Protein AF-A0A843EX96-F1 (afdb_monomer)

pLDDT: mean 93.53, std 7.9, range [51.28, 98.62]

Structure (mmCIF, N/CA/C/O backbone):
data_AF-A0A843EX96-F1
#
_entry.id   AF-A0A843EX96-F1
#
loop_
_atom_site.group_PDB
_atom_site.id
_atom_site.type_symbol
_atom_site.label_atom_id
_atom_site.label_alt_id
_atom_site.label_comp_id
_atom_site.label_asym_id
_atom_site.label_entity_id
_atom_site.label_seq_id
_atom_site.pdbx_PDB_ins_code
_atom_site.Cartn_x
_atom_site.Cartn_y
_atom_site.Cartn_z
_atom_site.occupancy
_atom_site.B_iso_or_equiv
_atom_site.auth_seq_id
_atom_site.auth_comp_id
_atom_site.auth_asym_id
_atom_site.auth_atom_id
_atom_site.pdbx_PDB_model_num
ATOM 1 N N . MET A 1 1 ? -10.597 -11.365 -8.350 1.00 56.50 1 MET A N 1
ATOM 2 C CA . MET A 1 1 ? -10.941 -10.127 -7.599 1.00 56.50 1 MET A CA 1
ATOM 3 C C . MET A 1 1 ? -11.358 -10.335 -6.138 1.00 56.50 1 MET A C 1
ATOM 5 O O . MET A 1 1 ? -11.190 -9.397 -5.371 1.00 56.50 1 MET A O 1
ATOM 9 N N . LYS A 1 2 ? -11.874 -11.504 -5.708 1.00 62.19 2 LYS A N 1
ATOM 10 C CA . LYS A 1 2 ? -12.362 -11.685 -4.319 1.00 62.19 2 LYS A CA 1
ATOM 11 C C . LYS A 1 2 ? -11.292 -11.427 -3.235 1.00 62.19 2 LYS A C 1
ATOM 13 O O . LYS A 1 2 ? -11.623 -10.846 -2.209 1.00 62.19 2 LYS A O 1
ATOM 18 N N . GLY A 1 3 ? -10.025 -11.783 -3.480 1.00 78.94 3 GLY A N 1
ATOM 19 C CA . GLY A 1 3 ? -8.933 -11.608 -2.506 1.00 78.94 3 GLY A CA 1
ATOM 20 C C . GLY A 1 3 ? -8.585 -10.146 -2.19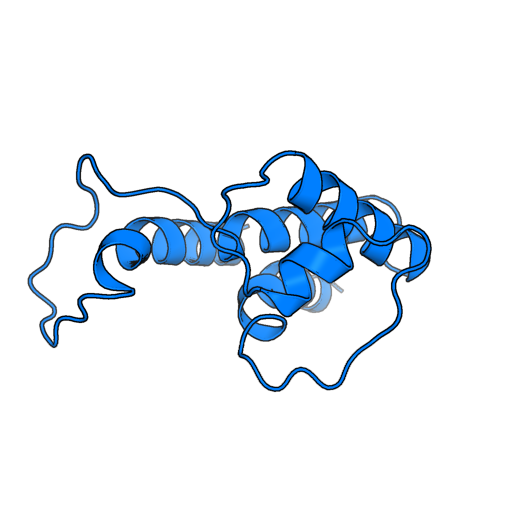0 1.00 78.94 3 GLY A C 1
ATOM 21 O O . GLY A 1 3 ? -8.462 -9.785 -1.024 1.00 78.94 3 GLY A O 1
ATOM 22 N N . ILE A 1 4 ? -8.510 -9.283 -3.209 1.00 90.44 4 ILE A N 1
ATOM 23 C CA . ILE A 1 4 ? -8.172 -7.858 -3.030 1.00 90.44 4 ILE A CA 1
ATOM 24 C C . ILE A 1 4 ? -9.284 -7.122 -2.268 1.00 90.44 4 ILE A C 1
ATOM 26 O O . ILE A 1 4 ? -8.998 -6.327 -1.381 1.00 90.44 4 ILE A O 1
ATOM 30 N N . ILE A 1 5 ? -10.556 -7.422 -2.560 1.00 93.00 5 ILE A N 1
ATOM 31 C CA . ILE A 1 5 ? -11.694 -6.811 -1.850 1.00 93.00 5 ILE A CA 1
ATOM 32 C C . ILE A 1 5 ? -11.662 -7.174 -0.360 1.00 93.00 5 ILE A C 1
ATOM 34 O O . ILE A 1 5 ? -11.927 -6.317 0.477 1.00 93.00 5 ILE A O 1
ATOM 38 N N . GLY A 1 6 ? -11.298 -8.416 -0.023 1.00 93.75 6 GLY A N 1
ATOM 39 C CA . GLY A 1 6 ? -11.125 -8.840 1.367 1.00 93.75 6 GLY A CA 1
ATOM 40 C C . GLY A 1 6 ? -10.022 -8.068 2.093 1.00 93.75 6 GLY A C 1
ATOM 41 O O . GLY A 1 6 ? -10.238 -7.634 3.221 1.00 93.75 6 GLY A O 1
ATOM 42 N N . ALA A 1 7 ? -8.880 -7.835 1.437 1.00 94.88 7 ALA A N 1
ATOM 43 C CA . ALA A 1 7 ? -7.792 -7.029 1.996 1.00 94.88 7 ALA A CA 1
ATOM 44 C C . ALA A 1 7 ? -8.224 -5.572 2.248 1.00 94.88 7 ALA A C 1
ATOM 46 O O . ALA A 1 7 ? -8.009 -5.052 3.338 1.00 94.88 7 ALA A O 1
ATOM 47 N N . ILE A 1 8 ? -8.914 -4.949 1.283 1.00 96.75 8 ILE A N 1
ATOM 48 C CA . ILE A 1 8 ? -9.431 -3.575 1.413 1.00 96.75 8 ILE A CA 1
ATOM 49 C C . ILE A 1 8 ? -10.472 -3.481 2.535 1.00 96.75 8 ILE A C 1
ATOM 51 O O . ILE A 1 8 ? -10.451 -2.547 3.334 1.00 96.75 8 ILE A O 1
ATOM 55 N N . ALA A 1 9 ? -11.387 -4.449 2.619 1.00 96.44 9 ALA A N 1
ATOM 56 C CA . ALA A 1 9 ? -12.359 -4.493 3.703 1.00 96.44 9 ALA A CA 1
ATOM 57 C C . ALA A 1 9 ? -11.657 -4.638 5.062 1.00 96.44 9 ALA A C 1
ATOM 59 O O . ALA A 1 9 ? -11.986 -3.905 5.989 1.00 96.44 9 ALA A O 1
ATOM 60 N N . GLY A 1 10 ? -10.670 -5.534 5.165 1.00 95.75 10 GLY A N 1
ATOM 61 C CA . GLY A 1 10 ? -9.875 -5.736 6.376 1.00 95.75 10 GLY A CA 1
ATOM 62 C C . GLY A 1 10 ? -9.159 -4.468 6.840 1.00 95.75 10 GLY A C 1
ATOM 63 O O . GLY A 1 10 ? -9.250 -4.132 8.018 1.00 95.75 10 GLY A O 1
ATOM 64 N N . ASP A 1 11 ? -8.533 -3.739 5.916 1.00 97.56 11 ASP A N 1
ATOM 65 C CA . ASP A 1 11 ? -7.911 -2.435 6.175 1.00 97.56 11 ASP A CA 1
ATOM 66 C C . ASP A 1 11 ? -8.931 -1.425 6.740 1.00 97.56 11 ASP A C 1
ATOM 68 O O . ASP A 1 11 ? -8.781 -0.921 7.853 1.00 97.56 11 ASP A O 1
ATOM 72 N N . ILE A 1 12 ? -10.048 -1.208 6.036 1.00 97.50 12 ILE A N 1
ATOM 73 C CA . ILE A 1 12 ? -11.078 -0.237 6.449 1.00 97.50 12 ILE A CA 1
ATOM 74 C C . ILE A 1 12 ? -11.687 -0.579 7.817 1.00 97.50 12 ILE A C 1
ATOM 76 O O . ILE A 1 12 ? -11.951 0.315 8.627 1.00 97.50 12 ILE A O 1
ATOM 80 N N . ILE A 1 13 ? -11.953 -1.863 8.061 1.00 96.75 13 ILE A N 1
ATOM 81 C CA . ILE A 1 13 ? -12.522 -2.355 9.320 1.00 96.75 13 ILE A CA 1
ATOM 82 C C . ILE A 1 13 ? -11.496 -2.198 10.455 1.00 96.75 13 ILE A C 1
ATOM 84 O O . ILE A 1 13 ? -11.837 -1.749 11.551 1.00 96.75 13 ILE A O 1
ATOM 88 N N . GLY A 1 14 ? -10.237 -2.557 10.194 1.00 95.81 14 GLY A N 1
ATOM 89 C CA . GLY A 1 14 ? -9.151 -2.570 11.171 1.00 95.81 14 GLY A CA 1
ATOM 90 C C . GLY A 1 14 ? -8.607 -1.190 11.541 1.00 95.81 14 GLY A C 1
ATOM 91 O O . GLY A 1 14 ? -8.104 -1.022 12.653 1.00 95.81 14 GLY A O 1
ATOM 92 N N . SER A 1 15 ? -8.742 -0.189 10.667 1.00 96.06 15 SER A N 1
ATOM 93 C CA . SER A 1 15 ? -8.056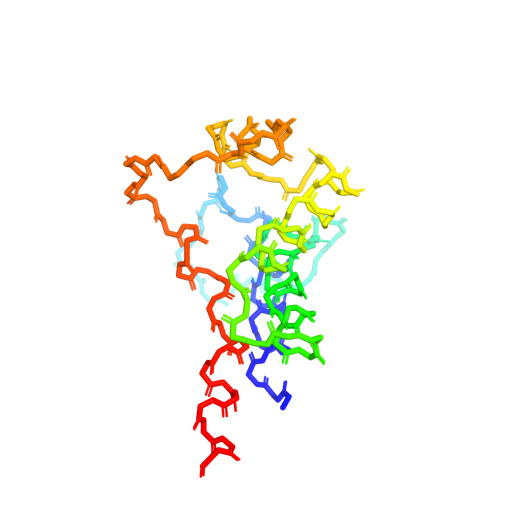 1.104 10.816 1.00 96.06 15 SER A CA 1
ATOM 94 C C . SER A 1 15 ? -8.398 1.867 12.099 1.00 96.06 15 SER A C 1
ATOM 96 O O . SER A 1 15 ? -7.554 2.556 12.669 1.00 96.06 15 SER A O 1
ATOM 98 N N . VAL A 1 16 ? -9.604 1.697 12.645 1.00 95.56 16 VAL A N 1
ATOM 99 C CA . VAL A 1 16 ? -9.992 2.336 13.919 1.00 95.56 16 VAL A CA 1
ATOM 100 C C . VAL A 1 16 ? -9.346 1.692 15.154 1.00 95.56 16 VAL A C 1
ATOM 102 O O . VAL A 1 16 ? -9.390 2.279 16.240 1.00 95.56 16 VAL A O 1
ATOM 105 N N . TYR A 1 17 ? -8.765 0.501 15.000 1.00 94.38 17 TYR A N 1
ATOM 106 C CA . TYR A 1 17 ? -8.193 -0.314 16.073 1.00 94.38 17 TYR A CA 1
ATOM 107 C C . TYR A 1 17 ? -6.657 -0.357 16.058 1.00 94.38 17 TYR A C 1
ATOM 109 O O . TYR A 1 17 ? -6.075 -0.871 17.009 1.00 94.38 17 TYR A O 1
ATOM 117 N N . GLU A 1 18 ? -5.992 0.212 15.047 1.00 91.62 18 GLU A N 1
ATOM 118 C CA . GLU A 1 18 ? -4.529 0.154 14.863 1.00 91.62 18 GLU A CA 1
ATOM 119 C C . GLU A 1 18 ? -3.749 0.597 16.117 1.00 91.62 18 GLU A C 1
ATOM 121 O O . GLU A 1 18 ? -2.886 -0.118 16.622 1.00 91.62 18 GLU A O 1
ATOM 126 N N . PHE A 1 19 ? -4.120 1.745 16.690 1.00 89.50 19 PHE A N 1
ATOM 127 C CA . PHE A 1 19 ? -3.492 2.295 17.901 1.00 89.50 19 PHE A CA 1
ATOM 128 C C . PHE A 1 19 ? -4.267 1.983 19.187 1.00 89.50 19 PHE A C 1
ATOM 130 O O . PHE A 1 19 ? -3.894 2.435 20.272 1.00 89.50 19 PHE A O 1
ATOM 137 N N . ARG A 1 20 ? -5.387 1.261 19.075 1.00 91.75 20 ARG A N 1
ATOM 138 C CA . ARG A 1 20 ? -6.278 0.892 20.186 1.00 91.75 20 ARG A CA 1
ATOM 139 C C . ARG A 1 20 ? -6.802 -0.531 19.972 1.00 91.75 20 ARG A C 1
ATOM 141 O O . ARG A 1 20 ? -7.995 -0.709 19.712 1.00 91.75 20 ARG A O 1
ATOM 148 N N . PRO A 1 21 ? -5.916 -1.536 20.052 1.00 91.81 21 PRO A N 1
ATOM 149 C CA . PRO A 1 21 ? -6.273 -2.906 19.737 1.00 91.81 21 PRO A CA 1
ATOM 150 C C . PRO A 1 21 ? -7.276 -3.461 20.748 1.00 91.81 21 PRO A C 1
ATOM 152 O O . PRO A 1 21 ? -7.193 -3.209 21.951 1.00 91.81 21 PRO A O 1
ATOM 155 N N . ILE A 1 22 ? -8.196 -4.276 20.246 1.00 93.81 22 ILE A N 1
ATOM 156 C CA . ILE A 1 22 ? -9.169 -5.029 21.036 1.00 93.81 22 ILE A CA 1
ATOM 157 C C . ILE A 1 22 ? -8.901 -6.528 20.873 1.00 93.81 22 ILE A C 1
ATOM 159 O O . ILE A 1 22 ? -8.425 -6.974 19.833 1.00 93.81 22 ILE A O 1
ATOM 163 N N . LYS A 1 23 ? -9.206 -7.325 21.900 1.00 93.06 23 LYS A N 1
ATOM 164 C CA . LYS A 1 23 ? -9.053 -8.792 21.879 1.00 93.06 23 LYS A CA 1
ATOM 165 C C . LYS A 1 23 ? -10.410 -9.492 21.935 1.00 93.06 23 LYS A C 1
ATOM 167 O O . LYS A 1 23 ? -10.626 -10.385 22.746 1.00 93.06 23 LYS A O 1
ATOM 172 N N . THR A 1 24 ? -11.342 -9.041 21.102 1.00 94.69 24 THR A N 1
ATOM 173 C CA . THR A 1 24 ? -12.694 -9.600 20.998 1.00 94.69 24 THR A CA 1
ATOM 174 C C . THR A 1 24 ? -13.113 -9.708 19.536 1.00 94.69 24 THR A C 1
ATOM 176 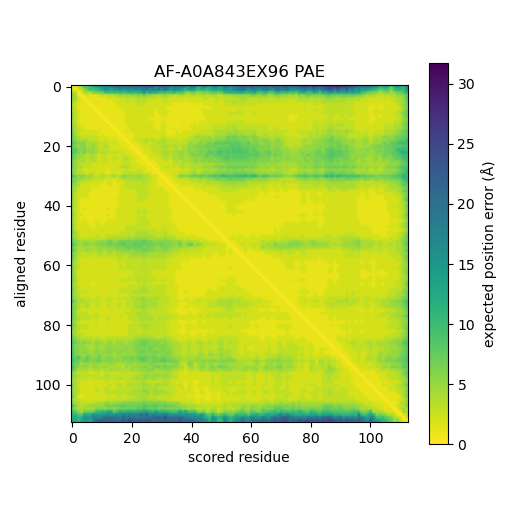O O . THR A 1 24 ? -12.608 -8.976 18.688 1.00 94.69 24 THR A O 1
ATOM 179 N N . LYS A 1 25 ? -14.038 -10.626 19.252 1.00 93.19 25 LYS A N 1
ATOM 180 C CA . LYS A 1 25 ? -14.711 -10.748 17.950 1.00 93.19 25 LYS A CA 1
ATOM 181 C C . LYS A 1 25 ? -15.986 -9.897 17.880 1.00 93.19 25 LYS A C 1
ATOM 183 O O . LYS A 1 25 ? -16.529 -9.707 16.801 1.00 93.19 25 LYS A O 1
ATOM 188 N N . GLU A 1 26 ? -16.418 -9.363 19.020 1.00 95.31 26 GLU A N 1
ATOM 189 C CA . GLU A 1 26 ? -17.568 -8.470 19.145 1.00 95.31 26 GLU A CA 1
ATOM 190 C C . GLU A 1 26 ? -17.138 -7.030 18.843 1.00 95.31 26 GLU A C 1
ATOM 192 O O . GLU A 1 26 ? -16.731 -6.282 19.736 1.00 95.31 26 GLU A O 1
ATOM 197 N N . PHE A 1 27 ? -17.175 -6.644 17.569 1.00 94.00 27 PHE A N 1
ATOM 198 C CA . PHE A 1 27 ? -16.842 -5.290 17.134 1.00 94.00 27 PHE A CA 1
ATOM 199 C C . PHE A 1 27 ? -17.672 -4.858 15.925 1.00 94.00 27 PHE A C 1
ATOM 201 O O . PHE A 1 27 ? -18.160 -5.671 15.142 1.00 94.00 27 PHE A O 1
ATOM 208 N N . SER A 1 28 ? -17.845 -3.547 15.765 1.00 93.00 28 SER A N 1
ATOM 209 C CA . SER A 1 28 ? -18.532 -2.989 14.602 1.00 93.00 28 SER A CA 1
ATOM 210 C C . SER A 1 28 ? -17.627 -3.060 13.378 1.00 93.00 28 SER A C 1
ATOM 212 O O . SER A 1 28 ? -16.536 -2.499 13.401 1.00 93.00 28 SER A O 1
ATOM 214 N N . LEU A 1 29 ? -18.103 -3.678 12.293 1.00 94.00 29 LEU A N 1
ATOM 215 C CA . LEU A 1 29 ? -17.354 -3.738 11.032 1.00 94.00 29 LEU A CA 1
ATOM 216 C C . LEU A 1 29 ? -17.042 -2.332 10.499 1.00 94.00 29 LEU A C 1
ATOM 218 O O . LEU A 1 29 ? -15.909 -2.028 10.150 1.00 94.00 29 LEU A O 1
ATOM 222 N N . PHE A 1 30 ? -18.035 -1.443 10.494 1.00 94.38 30 PHE A N 1
ATOM 223 C CA . PHE A 1 30 ? -17.867 -0.073 10.023 1.00 94.38 30 PHE A CA 1
ATOM 224 C C . PHE A 1 30 ? -18.412 0.916 11.040 1.00 94.38 30 PHE A C 1
ATOM 226 O O . PHE A 1 30 ? -19.483 0.724 11.617 1.00 94.38 30 PHE A O 1
ATOM 233 N N . ASN A 1 31 ? -17.688 2.012 11.229 1.00 90.75 31 ASN A N 1
ATOM 234 C CA . ASN A 1 31 ? -18.179 3.182 11.938 1.00 90.75 31 ASN A CA 1
ATOM 235 C C . ASN A 1 31 ? -17.708 4.462 11.230 1.00 90.75 31 ASN A C 1
ATOM 237 O O . ASN A 1 31 ? -16.958 4.413 10.261 1.00 90.75 31 ASN A O 1
ATOM 241 N N . LYS A 1 32 ? -18.134 5.632 11.717 1.00 93.75 32 LYS A N 1
ATOM 242 C CA . LYS A 1 32 ? -17.832 6.931 11.083 1.00 93.75 32 LYS A CA 1
ATOM 243 C C . LYS A 1 32 ? -16.334 7.262 10.976 1.00 93.75 32 LYS A C 1
ATOM 245 O O . LYS A 1 32 ? -15.987 8.207 10.279 1.00 93.75 32 LYS A O 1
ATOM 250 N N . LYS A 1 33 ? -15.471 6.550 11.704 1.00 94.25 33 LYS A 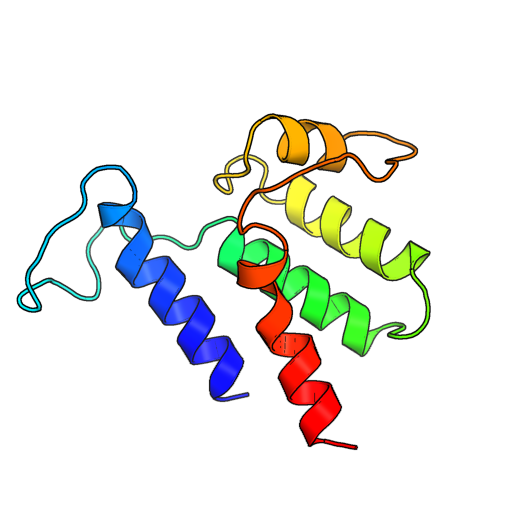N 1
ATOM 251 C CA . LYS A 1 33 ? -14.013 6.716 11.677 1.00 94.25 33 LYS A CA 1
ATOM 252 C C . LYS A 1 33 ? -13.309 5.668 10.812 1.00 94.25 33 LYS A C 1
ATOM 254 O O . LYS A 1 33 ? -12.115 5.819 10.585 1.00 94.25 33 LYS A O 1
ATOM 259 N N . SER A 1 34 ? -14.015 4.633 10.353 1.00 96.00 34 SER A N 1
ATOM 260 C CA . SER A 1 34 ? -13.466 3.632 9.439 1.00 96.00 34 SER A CA 1
ATOM 261 C C . SER A 1 34 ? -13.074 4.297 8.123 1.00 96.00 34 SER A C 1
ATOM 263 O O . SER A 1 34 ? -13.878 4.988 7.499 1.00 96.00 34 SER A O 1
ATOM 265 N N . SER A 1 35 ? -11.830 4.088 7.713 1.00 96.62 35 SER A N 1
ATOM 266 C CA . SER A 1 35 ? -11.255 4.631 6.483 1.00 96.62 35 SER A CA 1
ATOM 267 C C . SER A 1 35 ? -10.194 3.676 5.956 1.00 96.62 35 SER A C 1
ATOM 269 O O . SER A 1 35 ? -9.599 2.935 6.733 1.00 96.62 35 SER A O 1
ATOM 271 N N . PHE A 1 36 ? -9.951 3.713 4.649 1.00 97.44 36 PHE A N 1
ATOM 272 C CA . PHE A 1 36 ? -8.802 3.042 4.048 1.00 97.44 36 PHE A CA 1
ATOM 273 C C . PHE A 1 36 ? -7.497 3.722 4.481 1.00 97.44 36 PHE A C 1
ATOM 275 O O . PHE A 1 36 ? -7.502 4.921 4.798 1.00 97.44 36 PHE A O 1
ATOM 282 N N . THR A 1 37 ? -6.400 2.970 4.445 1.00 98.12 37 THR A N 1
ATOM 283 C CA . THR A 1 37 ? -5.056 3.423 4.822 1.00 98.12 37 THR A CA 1
ATOM 284 C C . THR A 1 37 ? -4.045 3.153 3.703 1.00 98.12 37 THR A C 1
ATOM 286 O O . THR A 1 37 ? -4.412 2.903 2.544 1.00 98.12 37 THR A O 1
ATOM 289 N N . ASP A 1 38 ? -2.754 3.249 4.017 1.00 97.94 38 ASP A N 1
ATOM 290 C CA . ASP A 1 38 ? -1.672 2.941 3.105 1.00 97.94 38 ASP A CA 1
ATOM 291 C C . ASP A 1 38 ? -1.693 1.493 2.621 1.00 97.94 38 ASP A C 1
ATOM 293 O O . ASP A 1 38 ? -1.269 1.257 1.488 1.00 97.94 38 ASP A O 1
ATOM 297 N N . ASP A 1 39 ? -2.273 0.562 3.378 1.00 97.94 39 ASP A N 1
ATOM 298 C CA . ASP A 1 39 ? -2.505 -0.822 2.961 1.00 97.94 39 ASP A CA 1
ATOM 299 C C . ASP A 1 39 ? -3.310 -0.876 1.657 1.00 97.94 39 ASP A C 1
ATOM 301 O O . ASP A 1 39 ? -2.839 -1.399 0.638 1.00 97.94 39 ASP A O 1
ATOM 305 N N . THR A 1 40 ? -4.499 -0.264 1.639 1.00 98.25 40 THR A N 1
ATOM 306 C CA . THR A 1 40 ? -5.337 -0.178 0.433 1.00 98.25 40 THR A CA 1
ATOM 307 C C . THR A 1 40 ? -4.662 0.642 -0.659 1.00 98.25 40 THR A C 1
ATOM 309 O O . THR A 1 40 ? -4.630 0.218 -1.817 1.00 98.25 40 THR A O 1
ATOM 312 N N . ILE A 1 41 ? -4.108 1.812 -0.324 1.00 98.56 41 ILE A N 1
ATOM 313 C CA . ILE A 1 41 ? -3.526 2.720 -1.325 1.00 98.56 41 ILE A CA 1
ATOM 314 C C . ILE A 1 41 ? -2.367 2.031 -2.060 1.00 98.56 41 ILE A C 1
ATOM 316 O O . ILE A 1 41 ? -2.290 2.084 -3.290 1.00 98.56 41 ILE A O 1
ATOM 320 N N . MET A 1 42 ? -1.482 1.352 -1.328 1.00 98.56 42 MET A N 1
ATOM 321 C CA . MET A 1 42 ? -0.336 0.653 -1.904 1.00 98.56 42 MET A CA 1
ATOM 322 C C . MET A 1 42 ? -0.730 -0.659 -2.583 1.00 98.56 42 MET A C 1
ATOM 324 O O . MET A 1 42 ? -0.126 -1.009 -3.596 1.00 98.56 42 MET A O 1
ATOM 328 N N . THR A 1 43 ? -1.766 -1.350 -2.102 1.00 97.94 43 THR A N 1
ATOM 329 C CA . THR A 1 43 ? -2.354 -2.499 -2.813 1.00 97.94 43 THR A CA 1
ATOM 330 C C . THR A 1 43 ? -2.841 -2.086 -4.201 1.00 97.94 43 THR A C 1
ATOM 332 O O . THR A 1 43 ? -2.531 -2.742 -5.195 1.00 97.94 43 THR A O 1
ATOM 335 N N . LEU A 1 44 ? -3.555 -0.962 -4.306 1.00 97.88 44 LEU A N 1
ATOM 336 C CA . LEU A 1 44 ? -4.030 -0.455 -5.596 1.00 97.88 44 LEU A CA 1
ATOM 337 C C . LEU A 1 44 ? -2.883 0.016 -6.500 1.00 97.88 44 LEU A C 1
ATOM 339 O O . LEU A 1 44 ? -2.951 -0.188 -7.711 1.00 97.88 44 LEU A O 1
ATOM 343 N N . ALA A 1 45 ? -1.815 0.582 -5.935 1.00 98.25 45 ALA A N 1
ATOM 344 C CA . ALA A 1 45 ? -0.614 0.931 -6.693 1.00 98.25 45 ALA A CA 1
ATOM 345 C C . ALA A 1 45 ? 0.069 -0.305 -7.308 1.00 98.25 45 ALA A C 1
ATOM 347 O O . ALA A 1 45 ? 0.421 -0.289 -8.486 1.00 98.25 45 ALA A O 1
ATOM 348 N N . VAL A 1 46 ? 0.204 -1.393 -6.539 1.00 97.88 46 VAL A N 1
ATOM 349 C CA . VAL A 1 46 ? 0.746 -2.674 -7.031 1.00 97.88 46 VAL A CA 1
ATOM 350 C C . VAL A 1 46 ? -0.163 -3.268 -8.106 1.00 97.88 46 VAL A C 1
ATOM 352 O O . VAL A 1 46 ? 0.322 -3.693 -9.149 1.00 97.88 46 VAL A O 1
ATOM 355 N N . ALA A 1 47 ? -1.483 -3.244 -7.903 1.00 96.06 47 ALA A N 1
ATOM 356 C CA . ALA A 1 47 ? -2.433 -3.692 -8.919 1.00 96.06 47 ALA A CA 1
ATOM 357 C C . ALA A 1 47 ? -2.315 -2.874 -10.215 1.00 96.06 47 ALA A C 1
ATOM 359 O O . ALA A 1 47 ? -2.364 -3.439 -11.304 1.00 96.06 47 ALA A O 1
ATOM 360 N N . LYS A 1 48 ? -2.125 -1.553 -10.111 1.00 97.38 48 LYS A N 1
ATOM 361 C CA . LYS A 1 48 ? -1.948 -0.685 -11.278 1.00 97.38 48 LYS A CA 1
ATOM 362 C C . LYS A 1 48 ? -0.661 -1.002 -12.033 1.00 97.38 48 LYS A C 1
ATOM 364 O O . LYS A 1 48 ? -0.702 -1.078 -13.253 1.00 97.38 48 LYS A O 1
ATOM 369 N N . TRP A 1 49 ? 0.442 -1.216 -11.321 1.00 97.88 49 TRP A N 1
ATOM 370 C CA . TRP A 1 49 ? 1.708 -1.647 -11.914 1.00 97.88 49 TRP A CA 1
ATOM 371 C C . TRP A 1 49 ? 1.556 -2.953 -12.703 1.00 97.88 49 TRP A C 1
ATOM 373 O O . TRP A 1 49 ? 1.927 -2.995 -13.871 1.00 97.88 49 TRP A O 1
ATOM 383 N N . LEU A 1 50 ? 0.917 -3.970 -12.113 1.00 95.75 50 LEU A N 1
ATOM 384 C CA . LEU A 1 50 ? 0.685 -5.262 -12.772 1.00 95.75 50 LEU A CA 1
ATOM 385 C C . LEU A 1 50 ? -0.136 -5.153 -14.068 1.00 95.75 50 LEU A C 1
ATOM 387 O O . LEU A 1 50 ? 0.025 -5.985 -14.956 1.00 95.75 50 LEU A O 1
ATOM 391 N N . LEU A 1 51 ? -1.030 -4.163 -14.161 1.00 94.81 51 LEU A N 1
ATOM 392 C CA . LEU A 1 51 ? -1.855 -3.916 -15.348 1.00 94.81 51 LEU A CA 1
ATOM 393 C C . LEU A 1 51 ? -1.131 -3.131 -16.448 1.00 94.81 51 LEU A C 1
ATOM 395 O O . LEU A 1 51 ? -1.534 -3.227 -17.602 1.00 94.81 51 LEU A O 1
ATOM 399 N N . GLU A 1 52 ? -0.137 -2.319 -16.092 1.00 95.25 52 GLU A N 1
ATOM 400 C CA . GLU A 1 52 ? 0.591 -1.462 -17.036 1.00 95.25 52 GLU A CA 1
ATOM 401 C C . GLU A 1 52 ? 1.832 -2.172 -17.582 1.00 95.25 52 GLU A C 1
ATOM 403 O O . GLU A 1 52 ? 1.957 -2.361 -18.787 1.00 95.25 52 GLU A O 1
ATOM 408 N N . ASP A 1 53 ? 2.734 -2.585 -16.691 1.00 94.50 53 ASP A N 1
ATOM 409 C CA . ASP A 1 53 ? 3.972 -3.279 -17.037 1.00 94.50 53 ASP A CA 1
ATOM 410 C C . ASP A 1 53 ? 4.502 -4.018 -15.803 1.00 94.50 53 ASP A C 1
ATOM 412 O O . ASP A 1 53 ? 5.257 -3.471 -14.997 1.00 94.50 53 ASP A O 1
ATOM 416 N N . LYS A 1 54 ? 4.087 -5.278 -15.653 1.00 91.38 54 LYS A N 1
ATOM 417 C CA . LYS A 1 54 ? 4.454 -6.137 -14.519 1.00 91.38 54 LYS A CA 1
ATOM 418 C C . LYS A 1 54 ? 5.942 -6.503 -14.457 1.00 91.38 54 LYS A C 1
ATOM 420 O O . LYS A 1 54 ? 6.372 -7.022 -13.432 1.00 91.38 54 LYS A O 1
ATOM 425 N N . ASP A 1 55 ? 6.709 -6.277 -15.522 1.00 93.75 55 ASP A N 1
ATOM 426 C CA . ASP A 1 55 ? 8.119 -6.671 -15.594 1.00 93.75 55 ASP A CA 1
ATOM 427 C C . ASP A 1 55 ? 9.056 -5.471 -15.332 1.00 93.75 55 ASP A C 1
ATOM 429 O O . ASP A 1 55 ? 10.219 -5.657 -14.964 1.00 93.75 55 ASP A O 1
ATOM 433 N N . SER A 1 56 ? 8.549 -4.230 -15.412 1.00 96.81 56 SER A N 1
ATOM 434 C CA . SER A 1 56 ? 9.311 -3.017 -15.084 1.00 96.81 56 SER A CA 1
ATOM 435 C C . SER A 1 56 ? 9.289 -2.667 -13.591 1.00 96.81 56 SER A C 1
ATOM 437 O O . SER A 1 56 ? 8.261 -2.313 -13.005 1.00 96.81 56 SER A O 1
ATOM 439 N N . LYS A 1 57 ? 10.474 -2.649 -12.969 1.00 95.56 57 LYS A N 1
ATOM 440 C CA . LYS A 1 57 ? 10.665 -2.143 -11.599 1.00 95.56 57 LYS A CA 1
ATOM 441 C C . LYS A 1 57 ? 10.448 -0.629 -11.518 1.00 95.56 57 LYS A C 1
ATOM 443 O O . LYS A 1 57 ? 9.960 -0.124 -10.505 1.00 95.56 57 LYS A O 1
ATOM 448 N N . GLU A 1 58 ? 10.817 0.098 -12.564 1.00 96.94 58 GLU A N 1
ATOM 449 C CA . GLU A 1 58 ? 10.660 1.547 -12.664 1.00 96.94 58 GLU A CA 1
ATOM 450 C C . GLU A 1 58 ? 9.177 1.927 -12.638 1.00 96.94 58 GLU A C 1
ATOM 452 O O . GLU A 1 58 ? 8.792 2.851 -11.914 1.00 96.94 58 GLU A O 1
ATOM 457 N N . GLU A 1 59 ? 8.332 1.173 -13.348 1.00 98.06 59 GLU A N 1
ATOM 458 C CA . GLU A 1 59 ? 6.885 1.384 -13.334 1.00 98.06 59 GLU A CA 1
ATOM 459 C C . GLU A 1 59 ? 6.289 1.077 -11.951 1.00 98.06 59 GLU A C 1
ATOM 461 O O . GLU A 1 59 ? 5.473 1.857 -11.454 1.00 98.06 59 GLU A O 1
ATOM 466 N N . LEU A 1 60 ? 6.756 0.030 -11.254 1.00 97.88 60 LEU A N 1
ATOM 467 C CA . LEU A 1 60 ? 6.344 -0.241 -9.868 1.00 97.88 60 LEU A CA 1
ATOM 468 C C . LEU A 1 60 ? 6.653 0.942 -8.944 1.00 97.88 60 LEU A C 1
ATOM 470 O O . LEU A 1 60 ? 5.776 1.425 -8.223 1.00 97.88 60 LEU A O 1
ATOM 474 N N . VAL A 1 61 ? 7.898 1.429 -8.968 1.00 98.06 61 VAL A N 1
ATOM 475 C CA . VAL A 1 61 ? 8.329 2.574 -8.152 1.00 98.06 61 VAL A CA 1
ATOM 476 C C . VAL A 1 61 ? 7.480 3.804 -8.470 1.00 98.06 61 VAL A C 1
ATOM 478 O O . VAL A 1 61 ? 6.989 4.471 -7.554 1.00 98.06 61 VAL A O 1
ATOM 481 N N . LYS A 1 62 ? 7.245 4.073 -9.756 1.00 98.12 62 LYS A N 1
ATOM 482 C CA . LYS A 1 62 ? 6.411 5.182 -10.223 1.00 98.12 62 LYS A CA 1
ATOM 483 C C . LYS A 1 62 ? 4.979 5.083 -9.701 1.00 98.12 62 LYS A C 1
ATOM 485 O O . LYS A 1 62 ? 4.467 6.086 -9.200 1.00 98.12 62 LYS A O 1
ATOM 490 N N . GLN A 1 63 ? 4.336 3.916 -9.767 1.00 98.62 63 GLN A N 1
ATOM 491 C CA . GLN A 1 63 ? 2.962 3.749 -9.277 1.00 98.62 63 GLN A CA 1
ATOM 492 C C . GLN A 1 63 ? 2.876 3.888 -7.753 1.00 98.62 63 GLN A C 1
ATOM 494 O O . GLN A 1 63 ? 2.005 4.609 -7.258 1.00 98.62 63 GLN A O 1
ATOM 499 N N . LEU A 1 64 ? 3.817 3.297 -7.006 1.00 98.38 64 LEU A N 1
ATOM 500 C CA . LEU A 1 64 ? 3.894 3.456 -5.548 1.00 98.38 64 LEU A CA 1
ATOM 501 C C . LEU A 1 64 ? 4.015 4.935 -5.159 1.00 98.38 64 LEU A C 1
ATOM 503 O O . LEU A 1 64 ? 3.244 5.428 -4.334 1.00 98.38 64 LEU A O 1
ATOM 507 N N . GLN A 1 65 ? 4.932 5.675 -5.790 1.00 98.56 65 GLN A N 1
ATOM 508 C CA . GLN A 1 65 ? 5.102 7.102 -5.523 1.00 98.56 65 GLN A CA 1
ATOM 509 C C . GLN A 1 65 ? 3.895 7.941 -5.964 1.00 98.56 65 GLN A C 1
ATOM 511 O O . GLN A 1 65 ? 3.513 8.863 -5.246 1.00 98.56 65 GLN A O 1
ATOM 516 N N . ASN A 1 66 ? 3.275 7.642 -7.110 1.00 98.44 66 ASN A N 1
ATOM 517 C CA . ASN A 1 66 ? 2.105 8.368 -7.610 1.00 98.44 66 ASN A CA 1
ATOM 518 C C . ASN A 1 66 ? 0.929 8.271 -6.627 1.00 98.44 66 ASN A C 1
ATOM 520 O O . ASN A 1 66 ? 0.445 9.289 -6.124 1.00 98.44 66 ASN A O 1
ATOM 524 N N . PHE A 1 67 ? 0.534 7.047 -6.271 1.00 98.62 67 PHE A N 1
ATOM 525 C CA . PHE A 1 67 ? -0.537 6.813 -5.303 1.00 98.62 67 PHE A CA 1
ATOM 526 C C . PHE A 1 67 ? -0.184 7.386 -3.927 1.00 98.62 67 PHE A C 1
ATOM 528 O O . PHE A 1 67 ? -0.995 8.093 -3.325 1.00 98.62 67 PHE A O 1
ATOM 535 N N . GLY A 1 68 ? 1.050 7.172 -3.465 1.00 98.31 68 GLY A N 1
ATOM 536 C CA . GLY A 1 68 ? 1.524 7.686 -2.184 1.00 98.31 68 GLY A CA 1
ATOM 537 C C . GLY A 1 68 ? 1.439 9.210 -2.070 1.00 98.31 68 GLY A C 1
ATOM 538 O O . GLY A 1 68 ? 0.967 9.751 -1.067 1.00 98.31 68 GLY A O 1
ATOM 539 N N . ARG A 1 69 ? 1.843 9.921 -3.129 1.00 98.06 69 ARG A N 1
ATOM 540 C CA . ARG A 1 69 ? 1.789 11.391 -3.205 1.00 98.06 69 ARG A CA 1
ATOM 541 C C . ARG A 1 69 ? 0.366 11.920 -3.341 1.00 98.06 69 ARG A C 1
ATOM 543 O O . ARG A 1 69 ? 0.080 12.987 -2.802 1.00 98.06 69 ARG A O 1
ATOM 550 N N . ARG A 1 70 ? -0.516 11.189 -4.029 1.00 98.25 70 ARG A N 1
ATOM 551 C CA . ARG A 1 70 ? -1.937 11.544 -4.165 1.00 98.25 70 ARG A CA 1
ATOM 552 C C . ARG A 1 70 ? -2.676 11.483 -2.828 1.00 98.25 70 ARG A C 1
ATOM 554 O O . ARG A 1 70 ? -3.575 12.288 -2.596 1.00 98.25 70 ARG A O 1
ATOM 561 N N . TYR A 1 71 ? -2.271 10.578 -1.939 1.00 97.88 71 TYR A N 1
ATOM 562 C CA . TYR A 1 71 ? -2.872 10.388 -0.618 1.00 97.88 71 TYR A CA 1
ATOM 563 C C . TYR A 1 71 ? -1.836 10.584 0.498 1.00 97.88 71 TYR A C 1
ATOM 565 O O . TYR A 1 71 ? -1.480 9.625 1.180 1.00 97.88 71 TYR A O 1
ATOM 573 N N . PRO A 1 72 ? -1.352 11.817 0.743 1.00 95.75 72 PRO A N 1
ATOM 574 C CA . PRO A 1 72 ? -0.216 12.073 1.636 1.00 95.75 72 PRO A CA 1
ATOM 575 C C . PRO A 1 72 ? -0.501 11.806 3.123 1.00 95.75 72 PRO A C 1
ATOM 577 O O . PRO A 1 72 ? 0.432 11.775 3.920 1.00 95.75 72 PRO A O 1
ATOM 580 N N . LYS A 1 73 ? -1.775 11.646 3.500 1.00 95.00 73 LYS A N 1
ATOM 581 C CA . LYS A 1 73 ? -2.236 11.331 4.862 1.00 95.00 73 LYS A CA 1
ATOM 582 C C . LYS A 1 73 ? -2.669 9.863 5.002 1.00 95.00 73 LYS A C 1
ATOM 584 O O . LYS A 1 73 ? -3.524 9.568 5.822 1.00 95.00 73 LYS A O 1
ATOM 589 N N . GLY A 1 74 ? -2.113 8.971 4.178 1.00 95.00 74 GLY A N 1
ATOM 590 C CA . GLY A 1 74 ? -2.529 7.569 4.097 1.00 95.00 74 GLY A CA 1
ATOM 591 C C . GLY A 1 74 ? -2.213 6.707 5.322 1.00 95.00 74 GLY A C 1
ATOM 592 O O . GLY A 1 74 ? -2.833 5.671 5.456 1.00 95.00 74 GLY A O 1
ATOM 593 N N . GLY A 1 75 ? -1.308 7.124 6.213 1.00 95.69 75 GLY A N 1
ATOM 594 C CA . GLY A 1 75 ? -0.873 6.299 7.358 1.00 95.69 75 GLY A CA 1
ATOM 595 C C . GLY A 1 75 ? 0.578 5.816 7.278 1.00 95.69 75 GLY A C 1
ATOM 596 O O . GLY A 1 75 ? 1.086 5.248 8.234 1.00 95.69 75 GLY A O 1
ATOM 597 N N . TYR A 1 76 ? 1.293 6.143 6.193 1.00 96.94 76 TYR A N 1
ATOM 598 C CA . TYR A 1 76 ? 2.648 5.645 5.945 1.00 96.94 76 TYR A CA 1
ATOM 599 C C . TYR A 1 76 ? 3.617 5.838 7.117 1.00 96.94 76 TYR A C 1
ATOM 601 O O . TYR A 1 76 ? 3.786 6.944 7.649 1.00 96.94 76 TYR A O 1
ATOM 609 N N . GLY A 1 77 ? 4.402 4.795 7.390 1.00 95.75 77 GLY A N 1
ATOM 610 C CA . GLY A 1 77 ? 5.572 4.895 8.256 1.00 95.75 77 GLY A CA 1
ATOM 611 C C . GLY A 1 77 ? 6.529 6.008 7.806 1.00 95.75 77 GLY A C 1
ATOM 612 O O . GLY A 1 77 ? 6.742 6.236 6.613 1.00 95.75 77 GLY A O 1
ATOM 613 N N . ARG A 1 78 ? 7.152 6.700 8.769 1.00 94.88 78 ARG A N 1
ATOM 614 C CA . ARG A 1 78 ? 7.948 7.924 8.536 1.00 94.88 78 ARG A CA 1
ATOM 615 C C . ARG A 1 78 ? 8.984 7.791 7.414 1.00 94.88 78 ARG A C 1
ATOM 617 O O . ARG A 1 78 ? 9.075 8.664 6.556 1.00 94.88 78 ARG A O 1
ATOM 624 N N . MET A 1 79 ? 9.763 6.709 7.415 1.00 96.31 79 MET A N 1
ATOM 625 C CA . MET A 1 79 ? 10.791 6.479 6.391 1.00 96.31 79 MET A CA 1
ATOM 626 C C . MET A 1 79 ? 10.179 6.217 5.012 1.00 96.31 79 MET A C 1
ATOM 628 O O . MET A 1 79 ? 10.681 6.733 4.017 1.00 96.31 79 MET A O 1
ATOM 632 N N . PHE A 1 80 ? 9.070 5.477 4.957 1.00 97.50 80 PHE A N 1
ATOM 633 C CA . PHE A 1 80 ? 8.386 5.186 3.702 1.00 97.50 80 PHE A CA 1
ATOM 634 C C . PHE A 1 80 ? 7.735 6.443 3.117 1.00 97.50 80 PHE A C 1
ATOM 636 O O . PHE A 1 80 ? 7.862 6.701 1.927 1.00 97.50 80 PHE A O 1
ATOM 643 N N . ASN A 1 81 ? 7.141 7.302 3.951 1.00 96.88 81 ASN A N 1
ATOM 644 C CA . ASN A 1 81 ? 6.614 8.596 3.504 1.00 96.88 81 ASN A CA 1
ATOM 645 C C . ASN A 1 81 ? 7.704 9.484 2.877 1.00 96.88 81 ASN A C 1
ATOM 647 O O . ASN A 1 81 ? 7.467 10.147 1.867 1.00 96.88 81 ASN A O 1
ATOM 651 N N . ASN A 1 82 ? 8.915 9.474 3.443 1.00 96.75 82 ASN A N 1
ATOM 652 C CA . ASN A 1 82 ? 10.056 10.163 2.841 1.00 96.75 82 ASN A CA 1
ATOM 653 C C . ASN A 1 82 ? 10.429 9.531 1.494 1.00 96.75 82 ASN A C 1
ATOM 655 O O . ASN A 1 82 ? 10.552 10.244 0.501 1.00 96.75 82 ASN A O 1
ATOM 659 N N . TRP A 1 83 ? 10.524 8.199 1.437 1.00 98.06 83 TRP A N 1
ATOM 660 C CA . TRP A 1 83 ? 10.803 7.445 0.210 1.00 98.06 83 TRP A CA 1
ATOM 661 C C . TRP A 1 83 ? 9.805 7.761 -0.917 1.00 98.06 83 TRP A C 1
ATOM 663 O O . TRP A 1 83 ? 10.204 7.991 -2.059 1.00 98.06 83 TRP A O 1
ATOM 673 N N . LEU A 1 84 ? 8.512 7.889 -0.594 1.00 98.00 84 LEU A N 1
ATOM 674 C CA . LEU A 1 84 ? 7.461 8.257 -1.550 1.00 98.00 84 LEU A CA 1
ATOM 675 C C . LEU A 1 84 ? 7.684 9.640 -2.188 1.00 98.00 84 LEU A C 1
ATOM 677 O O . LEU A 1 84 ? 7.195 9.909 -3.285 1.00 98.00 84 LEU A O 1
ATOM 681 N N . ARG A 1 85 ? 8.430 10.532 -1.530 1.00 96.69 85 ARG A N 1
ATOM 682 C CA . ARG A 1 85 ? 8.684 11.916 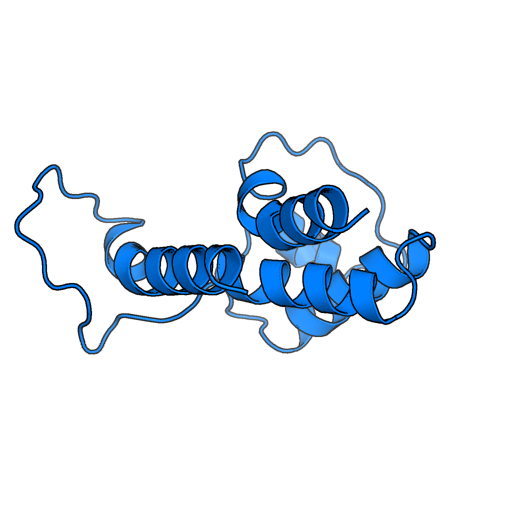-1.970 1.00 96.69 85 ARG A CA 1
ATOM 683 C C . ARG A 1 85 ? 10.075 12.116 -2.573 1.00 96.69 85 ARG A C 1
ATOM 685 O O . ARG A 1 85 ? 10.301 13.134 -3.220 1.00 96.69 85 ARG A O 1
ATOM 692 N N . THR A 1 86 ? 10.981 11.159 -2.407 1.00 97.06 86 THR A N 1
ATOM 693 C CA . THR A 1 86 ? 12.337 11.217 -2.963 1.00 97.06 86 THR A CA 1
ATOM 694 C C . THR A 1 86 ? 12.314 11.111 -4.489 1.00 97.06 86 THR A C 1
ATOM 696 O O . THR A 1 86 ? 11.597 10.286 -5.047 1.00 97.06 86 THR A O 1
ATOM 699 N N . LYS A 1 87 ? 13.115 11.932 -5.178 1.00 95.81 87 LYS A N 1
ATOM 700 C CA . LYS A 1 87 ? 13.182 11.950 -6.650 1.00 95.81 87 LYS A CA 1
ATOM 701 C C . LYS A 1 87 ? 13.695 10.628 -7.235 1.00 95.81 87 LYS A C 1
ATOM 703 O O . LYS A 1 87 ? 13.068 10.093 -8.137 1.00 95.81 87 LYS A O 1
ATOM 708 N N . ASN A 1 88 ? 14.795 10.117 -6.685 1.00 95.62 88 ASN A N 1
ATOM 709 C CA . ASN A 1 88 ? 15.422 8.851 -7.070 1.00 95.62 88 ASN A CA 1
ATOM 7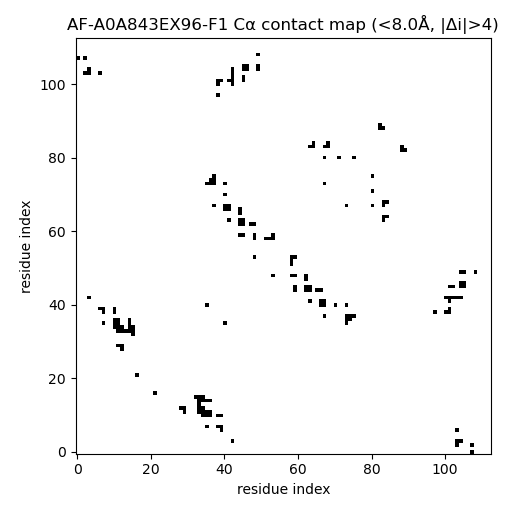10 C C . ASN A 1 88 ? 15.444 7.949 -5.829 1.00 95.62 88 ASN A C 1
ATOM 712 O O . ASN A 1 88 ? 16.377 8.039 -5.028 1.00 95.62 88 ASN A O 1
ATOM 716 N N . PRO A 1 89 ? 14.350 7.227 -5.553 1.00 96.25 89 PRO A N 1
ATOM 717 C CA . PRO A 1 89 ? 14.197 6.527 -4.292 1.00 96.25 89 PRO A CA 1
ATOM 718 C C . PRO A 1 89 ? 14.935 5.177 -4.319 1.00 96.25 89 PRO A C 1
ATOM 720 O O . PRO A 1 89 ? 14.627 4.306 -5.126 1.00 96.25 89 PRO A O 1
ATOM 723 N N . GLU A 1 90 ? 15.871 4.975 -3.396 1.00 95.50 90 GLU A N 1
ATOM 724 C CA . GLU A 1 90 ? 16.600 3.707 -3.268 1.00 95.50 90 GLU A CA 1
ATOM 725 C C . GLU A 1 90 ? 15.959 2.780 -2.226 1.00 95.50 90 GLU A C 1
ATOM 727 O O . GLU A 1 90 ? 15.288 3.257 -1.299 1.00 95.50 90 GLU A O 1
ATOM 732 N N . PRO A 1 91 ? 16.140 1.451 -2.341 1.00 92.12 91 PRO A N 1
ATOM 733 C CA . PRO A 1 91 ? 15.803 0.533 -1.266 1.00 92.12 91 PRO A CA 1
ATOM 734 C C . PRO A 1 91 ? 16.485 0.952 0.035 1.00 92.12 91 PRO A C 1
ATOM 736 O O . PRO A 1 91 ? 17.629 1.400 0.058 1.00 92.12 91 PRO A O 1
ATOM 739 N N . TYR A 1 92 ? 15.781 0.765 1.140 1.00 92.69 92 TYR A N 1
ATOM 740 C CA . TYR A 1 92 ? 16.327 0.954 2.473 1.00 92.69 92 TYR A CA 1
ATOM 741 C C . TYR A 1 92 ? 15.967 -0.263 3.319 1.00 92.69 92 TYR A C 1
ATOM 743 O O . TYR A 1 92 ? 14.959 -0.923 3.061 1.00 92.69 92 TYR A O 1
ATOM 751 N N . ASN A 1 93 ? 16.786 -0.562 4.325 1.00 92.00 93 ASN A N 1
ATOM 752 C CA . ASN A 1 93 ? 16.634 -1.734 5.190 1.00 92.00 93 ASN A CA 1
ATOM 753 C C . ASN A 1 93 ? 15.426 -1.584 6.131 1.00 92.00 93 ASN A C 1
ATOM 755 O O . ASN A 1 93 ? 15.575 -1.326 7.325 1.00 92.00 93 ASN A O 1
ATOM 759 N N . SER A 1 94 ? 14.220 -1.688 5.575 1.00 92.00 94 SER A N 1
ATOM 760 C CA . SER A 1 94 ? 12.958 -1.694 6.306 1.00 92.00 94 SER A CA 1
ATOM 761 C C . SER A 1 94 ? 12.585 -3.113 6.711 1.00 92.00 94 SER A C 1
ATOM 763 O O . SER A 1 94 ? 12.569 -4.011 5.877 1.00 92.00 94 SER A O 1
ATOM 765 N N . TRP A 1 95 ? 12.224 -3.286 7.980 1.00 91.62 95 TRP A N 1
ATOM 766 C CA . TRP A 1 95 ? 11.859 -4.578 8.573 1.00 91.62 95 TRP A CA 1
ATOM 767 C C . TRP A 1 95 ? 10.374 -4.636 8.962 1.00 91.62 95 TRP A C 1
ATOM 769 O O . TRP A 1 95 ? 9.943 -5.543 9.667 1.00 91.62 95 TRP A O 1
ATOM 779 N N . GLY A 1 96 ? 9.597 -3.627 8.558 1.00 92.75 96 GLY A N 1
ATOM 780 C CA . GLY A 1 96 ? 8.162 -3.563 8.822 1.00 92.75 96 GLY A CA 1
ATOM 781 C C . GLY A 1 96 ? 7.355 -4.464 7.886 1.00 92.75 96 GLY A C 1
ATOM 782 O O . GLY A 1 96 ? 7.845 -4.942 6.865 1.00 92.75 96 GLY A O 1
ATOM 783 N N . ASN A 1 97 ? 6.071 -4.624 8.194 1.00 95.62 97 ASN A N 1
ATOM 784 C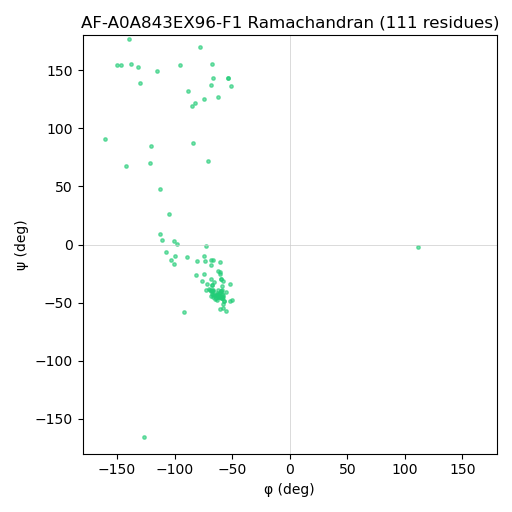 CA . ASN A 1 97 ? 5.109 -5.401 7.403 1.00 95.62 97 ASN A CA 1
ATOM 785 C C . ASN A 1 97 ? 4.681 -4.725 6.080 1.00 95.62 97 ASN A C 1
ATOM 787 O O . ASN A 1 97 ? 3.904 -5.305 5.324 1.00 95.62 97 ASN A O 1
ATOM 791 N N . GLY A 1 98 ? 5.189 -3.524 5.783 1.00 93.19 98 GLY A N 1
ATOM 792 C CA . GLY A 1 98 ? 4.692 -2.677 4.701 1.00 93.19 98 GLY A CA 1
ATOM 793 C C . GLY A 1 98 ? 4.720 -3.313 3.308 1.00 93.19 98 GLY A C 1
ATOM 794 O O . GLY A 1 98 ? 3.881 -3.007 2.464 1.00 93.19 98 GLY A O 1
ATOM 795 N N . SER A 1 99 ? 5.685 -4.195 3.034 1.00 93.38 99 SER A N 1
ATOM 796 C CA . SER A 1 99 ? 5.727 -4.964 1.783 1.00 93.38 99 SER A CA 1
ATOM 797 C C . SER A 1 99 ? 4.659 -6.060 1.742 1.00 93.38 99 SER A C 1
ATOM 799 O O . SER A 1 99 ? 4.033 -6.257 0.703 1.00 93.38 99 SER A O 1
ATOM 801 N N . ALA A 1 100 ? 4.422 -6.733 2.868 1.00 94.44 100 ALA A N 1
ATOM 802 C CA . ALA A 1 100 ? 3.467 -7.827 2.981 1.00 94.44 100 ALA A CA 1
ATOM 803 C C . ALA A 1 100 ? 2.012 -7.345 2.880 1.00 94.44 100 ALA A C 1
ATOM 805 O O . ALA A 1 100 ? 1.208 -7.995 2.218 1.00 94.44 100 ALA A O 1
ATOM 806 N N . MET A 1 101 ? 1.677 -6.181 3.450 1.00 95.88 101 MET A N 1
ATOM 807 C CA . MET A 1 101 ? 0.296 -5.662 3.454 1.00 95.88 101 MET A CA 1
ATOM 808 C C . MET A 1 101 ? -0.272 -5.388 2.047 1.00 95.88 101 MET A C 1
ATOM 810 O O . MET A 1 101 ? -1.481 -5.398 1.846 1.00 95.88 101 MET A O 1
ATOM 814 N N . ARG A 1 102 ? 0.605 -5.183 1.052 1.00 95.81 102 ARG A N 1
ATOM 815 C CA . ARG A 1 102 ? 0.248 -4.764 -0.317 1.00 95.81 102 ARG A CA 1
ATOM 816 C C . ARG A 1 102 ? 0.470 -5.820 -1.402 1.00 95.81 102 ARG A C 1
ATOM 818 O O . ARG A 1 102 ? 0.307 -5.521 -2.582 1.00 95.81 102 ARG A O 1
ATOM 825 N N . VAL A 1 103 ? 0.877 -7.039 -1.035 1.00 94.69 103 VAL A N 1
ATOM 826 C CA . VAL A 1 103 ? 1.302 -8.078 -1.999 1.00 94.69 103 VAL A CA 1
ATOM 827 C C . VAL A 1 103 ? 0.135 -8.825 -2.656 1.00 94.69 103 VAL A C 1
ATOM 829 O O . VAL A 1 103 ? 0.324 -9.496 -3.668 1.00 94.69 103 VAL A O 1
ATOM 832 N N . SER A 1 104 ? -1.082 -8.700 -2.116 1.00 93.75 104 SER A N 1
ATOM 833 C CA . SER A 1 104 ? -2.250 -9.480 -2.555 1.00 93.75 104 SER A CA 1
ATOM 834 C C . SER A 1 104 ? -2.545 -9.460 -4.070 1.00 93.75 104 SER A C 1
ATOM 836 O O . SER A 1 104 ? -2.950 -10.507 -4.583 1.00 93.75 104 SER A O 1
ATOM 838 N N . PRO A 1 105 ? -2.308 -8.373 -4.839 1.00 94.12 105 PRO A N 1
ATOM 839 C CA . PRO A 1 105 ? -2.525 -8.398 -6.286 1.00 94.12 105 PRO A CA 1
ATOM 840 C C . PRO A 1 105 ? -1.540 -9.305 -7.034 1.00 94.12 105 PRO A C 1
ATOM 842 O O . PRO A 1 105 ? -1.907 -9.880 -8.055 1.00 94.12 105 PRO A O 1
ATOM 845 N N . VAL A 1 106 ? -0.314 -9.467 -6.522 1.00 92.88 106 VAL A N 1
ATOM 846 C CA . VAL A 1 106 ? 0.714 -10.326 -7.134 1.00 92.88 106 VAL A CA 1
ATOM 847 C C . VAL A 1 106 ? 0.288 -11.788 -7.070 1.00 92.88 106 VAL A C 1
ATOM 849 O O . VAL A 1 106 ? 0.350 -12.478 -8.081 1.00 92.88 106 VAL A O 1
ATOM 852 N N . ALA A 1 107 ? -0.208 -12.237 -5.912 1.00 88.88 107 ALA A N 1
ATOM 853 C CA . ALA A 1 107 ? -0.722 -13.597 -5.746 1.00 88.88 107 ALA A CA 1
ATOM 854 C C . ALA A 1 107 ? -1.871 -13.883 -6.724 1.00 88.88 107 ALA A C 1
ATOM 856 O O . ALA A 1 107 ? -1.889 -14.918 -7.377 1.00 88.88 107 ALA A O 1
ATOM 857 N N . TRP A 1 108 ? -2.781 -12.919 -6.899 1.00 84.25 108 TRP A N 1
ATOM 858 C CA . TRP A 1 108 ? -3.882 -13.060 -7.850 1.00 84.25 108 TRP A CA 1
ATOM 859 C C . TRP A 1 108 ? -3.411 -13.237 -9.299 1.00 84.25 108 TRP A C 1
ATOM 861 O O . TRP A 1 108 ? -3.968 -14.060 -10.018 1.00 84.25 108 TRP A O 1
ATOM 871 N N . VAL A 1 109 ? -2.414 -12.462 -9.739 1.00 85.44 109 VAL A N 1
ATOM 872 C CA . VAL A 1 109 ? -1.852 -12.618 -11.090 1.00 85.44 109 VAL A CA 1
ATOM 873 C C . VAL A 1 109 ? -1.101 -13.944 -11.217 1.00 85.44 109 VAL A C 1
ATOM 875 O O . VAL A 1 109 ? -1.243 -14.612 -12.237 1.00 85.44 109 VAL A O 1
ATOM 878 N N . GLY A 1 110 ? -0.357 -14.346 -10.184 1.00 81.25 110 GLY A N 1
ATOM 879 C CA . GLY A 1 110 ? 0.363 -15.621 -10.146 1.00 81.25 110 GLY A CA 1
ATOM 880 C C . GLY A 1 110 ? -0.548 -16.842 -10.287 1.00 81.25 110 GLY A C 1
ATOM 881 O O . GLY A 1 110 ? -0.206 -17.747 -11.033 1.00 81.25 110 GLY A O 1
ATOM 882 N N . ASP A 1 111 ? -1.725 -16.829 -9.656 1.00 74.06 111 ASP A N 1
ATOM 883 C CA . ASP A 1 111 ? -2.729 -17.903 -9.762 1.00 74.06 111 ASP A CA 1
ATOM 884 C C . ASP A 1 111 ? -3.487 -17.911 -11.107 1.00 74.06 111 ASP A C 1
ATOM 886 O O . ASP A 1 111 ? -4.272 -18.820 -11.378 1.00 74.06 111 ASP A O 1
ATOM 890 N N . SER A 1 112 ? -3.323 -16.868 -11.929 1.00 61.03 112 SER A N 1
ATOM 891 C CA . SER A 1 112 ? -3.982 -16.728 -13.238 1.00 61.03 112 SER A CA 1
ATOM 892 C C . SER A 1 112 ? -3.087 -17.080 -14.433 1.00 61.03 112 SER A C 1
ATOM 894 O O . SER A 1 112 ? -3.525 -16.926 -15.576 1.00 61.03 112 SER A O 1
ATOM 896 N N . LEU A 1 113 ? -1.853 -17.519 -14.163 1.00 51.28 113 LEU A N 1
ATOM 897 C CA . LEU A 1 113 ? -0.868 -18.028 -15.125 1.00 51.28 113 LEU A CA 1
ATOM 898 C C . LEU A 1 113 ? -0.821 -19.559 -15.076 1.00 51.28 113 LEU A C 1
ATOM 900 O O . LEU A 1 113 ? -0.597 -20.149 -16.155 1.00 51.28 113 LEU A O 1
#

Sequence (113 aa):
MKGIIGAIAGDIIGSVYEFRPIKTKEFSLFNKKSSFTDDTIMTLAVAKWLLEDKDSKEELVKQLQNFGRRYPKGGYGRMFNNWLRTKNPEPYNSWGNGSAMRVSPVAWVGDSL

Radius of gyration: 14.94 Å; Cα contacts (8 Å, |Δi|>4): 98; chains: 1; bounding box: 35×30×39 Å

Secondary structure (DSSP, 8-state):
-HHHHHHHHHHHHHGGGTTS----S---S--TT----HHHHHHHHHHHHHHHHTT-HHHHHHHHHHHHHHSTTS---HHHHHHHH-SSPPP----SGGGGGG-HHHHHHHTT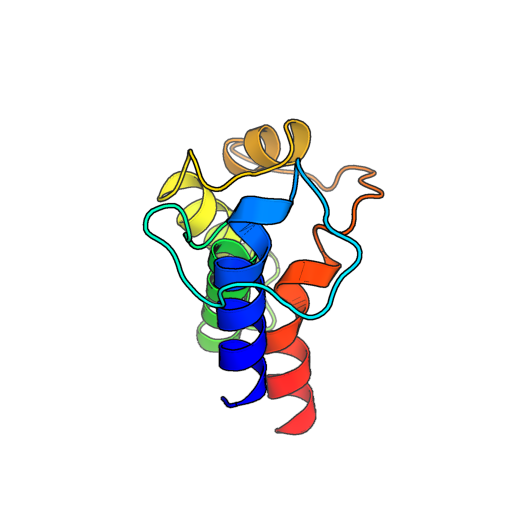-

Nearest PDB structures (foldseek):
  7aqm-assembly1_A  TM=6.914E-01  e=1.191E-02  Latimeria chalumnae
  5eik-assembly1_A  TM=3.979E-01  e=8.188E+00  Caenorhabditis elegans

Solvent-accessible surface area (backbone atoms only — not comparable to full-atom values): 6696 Å² total; per-residue (Å²): 114,73,68,56,54,52,53,41,49,50,38,20,42,44,52,69,31,73,94,56,74,76,97,67,91,87,69,75,66,73,56,98,74,45,42,74,34,40,48,41,49,41,24,52,17,47,41,49,17,57,72,74,43,69,83,43,66,66,48,40,53,48,31,43,25,51,47,41,61,75,43,76,84,31,71,60,55,72,71,56,50,50,46,41,67,42,93,82,62,71,92,68,100,73,87,68,64,72,68,67,64,24,42,61,50,58,56,56,54,62,77,71,111

Foldseek 3Di:
DVQLVVLQLCQQQCVV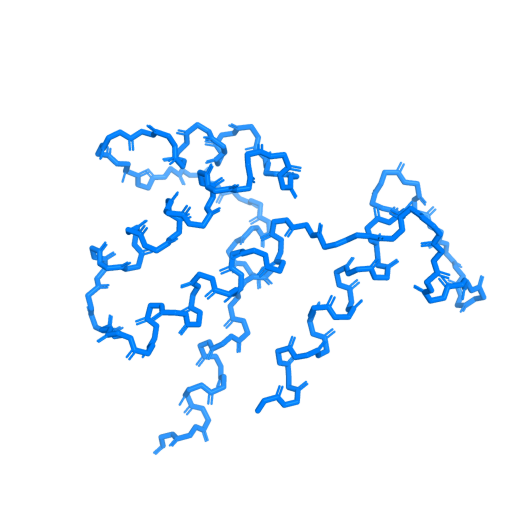CPVPPDDDPPDDSDDPPRDHALLNLLLVLLLVLCVPPVPDPVSSLVSSLVSCVVCVVRHDDPVVSVQSVDPDRDDDPDPDCSVVSNCRSVVVVVVVD

Mean predicted aligned error: 3.63 Å